Protein AF-A0A0B7ALY5-F1 (afdb_monomer_lite)

Sequence (165 aa):
MPNFADKYNIGQEAQGSDRLIQEWERCLQNCYQVISEANTIFNSISSSAICNEVLKSSQGLEYVRSVIEIYRVACRVLTSVRSTAISTTELEKTFKSIDLAWNNLTAFLVGASILPKQTSLVFTHCILKLTSEHAHDLACGVCLLNVDATSAISWPHSGDSTIAS

Organism: NCBI:txid1028688

pLDDT: mean 84.45, std 17.59, range [38.59, 98.69]

Radius of gyration: 20.14 Å; chains: 1; bounding box: 65×34×63 Å

Foldseek 3Di:
DDDPVVVVVVVVVVVVLVVLVVLLLVLLVVLLVLLLVVLVVLVPDPDLVVLLVLCPDPVNVVSVVVNVVSLLSNLLLVLLCVVVVPDDPSSVVSNVSSVVSVVSVVVSCVSNVNDDDPQLSHQNVQADDPPDPCLVVQQDPRSGGGPPPDRPDDDPPPDPPPPDD

Structure (mmCIF, N/CA/C/O backbone):
data_AF-A0A0B7ALY5-F1
#
_entry.id   AF-A0A0B7ALY5-F1
#
loop_
_atom_site.group_PDB
_atom_site.id
_atom_site.type_symbol
_atom_site.label_atom_id
_atom_site.label_alt_id
_atom_site.label_comp_id
_atom_site.label_asym_id
_atom_site.label_entity_id
_atom_site.label_seq_id
_atom_site.pdbx_PDB_ins_code
_atom_site.Cartn_x
_atom_site.Cartn_y
_atom_site.Cartn_z
_atom_site.occupancy
_atom_site.B_iso_or_equiv
_atom_site.auth_seq_id
_atom_site.auth_comp_id
_atom_site.auth_asym_id
_atom_site.auth_atom_id
_atom_site.pdbx_PDB_model_num
ATOM 1 N N . MET A 1 1 ? 30.467 -8.402 -38.771 1.00 39.22 1 MET A N 1
ATOM 2 C CA . MET A 1 1 ? 30.308 -6.944 -38.571 1.00 39.22 1 MET A CA 1
ATOM 3 C C . MET A 1 1 ? 29.472 -6.735 -37.318 1.00 39.22 1 MET A C 1
ATOM 5 O O . MET A 1 1 ? 28.510 -7.481 -37.176 1.00 39.22 1 MET A O 1
ATOM 9 N N . PRO A 1 2 ? 29.829 -5.821 -36.399 1.00 46.66 2 PRO A N 1
ATOM 10 C CA . PRO A 1 2 ? 29.019 -5.554 -35.213 1.00 46.66 2 PRO A CA 1
ATOM 11 C C . PRO A 1 2 ? 27.697 -4.906 -35.639 1.00 46.66 2 PRO A C 1
ATOM 13 O O . PRO A 1 2 ? 27.693 -4.020 -36.495 1.00 46.66 2 PRO A O 1
ATOM 16 N N . ASN A 1 3 ? 26.588 -5.384 -35.080 1.00 41.66 3 ASN A N 1
ATOM 17 C CA . ASN A 1 3 ? 25.242 -4.911 -35.376 1.00 41.66 3 ASN A CA 1
ATOM 18 C C . ASN A 1 3 ? 25.058 -3.497 -34.794 1.00 41.66 3 ASN A C 1
ATOM 20 O O . ASN A 1 3 ? 25.150 -3.299 -33.589 1.00 41.66 3 ASN A O 1
ATOM 24 N N . PHE A 1 4 ? 24.835 -2.495 -35.646 1.00 48.69 4 PHE A N 1
ATOM 25 C CA . PHE A 1 4 ? 24.655 -1.094 -35.236 1.00 48.69 4 PHE A CA 1
ATOM 26 C C . PHE A 1 4 ? 23.264 -0.804 -34.630 1.00 48.69 4 PHE A C 1
ATOM 28 O O . PHE A 1 4 ? 23.012 0.328 -34.215 1.00 48.69 4 PHE A O 1
ATOM 35 N N . ALA A 1 5 ? 22.377 -1.804 -34.555 1.00 50.53 5 ALA A N 1
ATOM 36 C CA . ALA A 1 5 ? 21.028 -1.667 -34.002 1.00 50.53 5 ALA A CA 1
ATOM 37 C C . ALA A 1 5 ? 21.003 -1.371 -32.488 1.00 50.53 5 ALA A C 1
ATOM 39 O O . ALA A 1 5 ? 20.079 -0.713 -32.015 1.00 50.53 5 ALA A O 1
ATOM 40 N N . ASP A 1 6 ? 22.045 -1.750 -31.742 1.00 51.84 6 ASP A N 1
ATOM 41 C CA . ASP A 1 6 ? 22.077 -1.585 -30.279 1.00 51.84 6 ASP A CA 1
ATOM 42 C C . ASP A 1 6 ? 22.195 -0.113 -29.838 1.00 51.84 6 ASP A C 1
ATOM 44 O O . ASP A 1 6 ? 21.806 0.251 -28.730 1.00 51.84 6 ASP A O 1
ATOM 48 N N . LYS A 1 7 ? 22.685 0.781 -30.712 1.00 44.12 7 LYS A N 1
ATOM 49 C CA . LYS A 1 7 ? 22.889 2.203 -30.372 1.00 44.12 7 LYS A CA 1
ATOM 50 C C . LYS A 1 7 ? 21.603 3.032 -30.316 1.00 44.12 7 LYS A C 1
ATOM 52 O O . LYS A 1 7 ? 21.627 4.109 -29.729 1.00 44.12 7 LYS A O 1
ATOM 57 N N . TYR A 1 8 ? 20.502 2.552 -30.894 1.00 48.97 8 TYR A N 1
ATOM 58 C CA . TYR A 1 8 ? 19.216 3.264 -30.885 1.00 48.97 8 TYR A CA 1
ATOM 59 C C . TYR A 1 8 ? 18.260 2.784 -29.783 1.00 48.97 8 TYR A C 1
ATOM 61 O O . TYR A 1 8 ? 17.262 3.451 -29.521 1.00 48.97 8 TYR A O 1
ATOM 69 N N . ASN A 1 9 ? 18.578 1.677 -29.103 1.00 54.00 9 ASN A N 1
ATOM 70 C CA . ASN A 1 9 ? 17.711 1.085 -28.083 1.00 54.00 9 ASN A CA 1
ATOM 71 C C . ASN A 1 9 ? 17.859 1.760 -26.701 1.00 54.00 9 ASN A C 1
ATOM 73 O O . ASN A 1 9 ? 16.900 1.876 -25.945 1.00 54.00 9 ASN A O 1
ATOM 77 N N . ILE A 1 10 ? 19.038 2.325 -26.416 1.00 57.72 10 ILE A N 1
ATOM 78 C CA . ILE A 1 10 ? 19.372 2.954 -25.123 1.00 57.72 10 ILE A CA 1
ATOM 79 C C . ILE A 1 10 ? 18.447 4.146 -24.807 1.00 57.72 10 ILE A C 1
ATOM 81 O O . ILE A 1 10 ? 18.086 4.372 -23.655 1.00 57.72 10 ILE A O 1
ATOM 85 N N . GLY A 1 11 ? 18.024 4.903 -25.827 1.00 54.97 11 GLY A N 1
ATOM 86 C CA . GLY A 1 11 ? 17.121 6.045 -25.650 1.00 54.97 11 GLY A CA 1
ATOM 87 C C . GLY A 1 11 ? 15.668 5.651 -25.356 1.00 54.97 11 GLY A C 1
ATOM 88 O O . GLY A 1 11 ? 14.985 6.366 -24.629 1.00 54.97 11 GLY A O 1
ATOM 89 N N . GLN A 1 12 ? 15.199 4.518 -25.890 1.00 55.12 12 GLN A N 1
ATOM 90 C CA . GLN A 1 12 ? 13.842 4.015 -25.643 1.00 55.12 12 GLN A CA 1
ATOM 91 C C . GLN A 1 12 ? 13.746 3.280 -24.303 1.00 55.12 12 GLN A C 1
ATOM 93 O O . GLN A 1 12 ? 12.764 3.456 -23.585 1.00 55.12 12 GLN A O 1
ATOM 98 N N . GLU A 1 13 ? 14.782 2.526 -23.930 1.00 60.03 13 GLU A N 1
ATOM 99 C CA . GLU A 1 13 ? 14.869 1.862 -22.625 1.00 60.03 13 GLU A CA 1
ATOM 100 C C . GLU A 1 13 ? 14.938 2.879 -21.476 1.00 60.03 13 GLU A C 1
ATOM 102 O O . GLU A 1 13 ? 14.184 2.749 -20.511 1.00 60.03 13 GLU A O 1
ATOM 107 N N . ALA A 1 14 ? 15.746 3.940 -21.613 1.00 62.78 14 ALA A N 1
ATOM 108 C CA . ALA A 1 14 ? 15.838 5.012 -20.616 1.00 62.78 14 ALA A CA 1
ATOM 109 C C . ALA A 1 14 ? 14.520 5.800 -20.459 1.00 62.78 14 ALA A C 1
ATOM 111 O O . ALA A 1 14 ? 14.072 6.061 -19.344 1.00 62.78 14 ALA A O 1
ATOM 112 N N . GLN A 1 15 ? 13.837 6.126 -21.565 1.00 63.69 15 GLN A N 1
ATOM 113 C CA . GLN A 1 15 ? 12.517 6.772 -21.504 1.00 63.69 15 GLN A CA 1
ATOM 114 C C . GLN A 1 15 ? 11.443 5.855 -20.897 1.00 63.69 15 GLN A C 1
ATOM 116 O O . GLN A 1 15 ? 10.543 6.325 -20.195 1.00 63.69 15 GLN A O 1
ATOM 121 N N . GLY A 1 16 ? 11.534 4.545 -21.149 1.00 70.00 16 GLY A N 1
ATOM 122 C CA . GLY A 1 16 ? 10.661 3.539 -20.550 1.00 70.00 16 GLY A CA 1
ATOM 123 C C . GLY A 1 16 ? 10.846 3.435 -19.035 1.00 70.00 16 GLY A C 1
ATOM 124 O O . GLY A 1 16 ? 9.853 3.397 -18.304 1.00 70.00 16 GLY A O 1
ATOM 125 N N . SER A 1 17 ? 12.095 3.456 -18.556 1.00 78.38 17 SER A N 1
ATOM 126 C CA . SER A 1 17 ? 12.393 3.440 -17.121 1.00 78.38 17 SER A CA 1
ATOM 127 C C . SER A 1 17 ? 11.950 4.717 -16.413 1.00 78.38 17 SER A C 1
ATOM 129 O O . SER A 1 17 ? 11.357 4.623 -15.343 1.00 78.38 17 SER A O 1
ATOM 131 N N . ASP A 1 18 ? 12.146 5.894 -17.013 1.00 86.50 18 ASP A N 1
ATOM 132 C CA . ASP A 1 18 ? 11.745 7.168 -16.398 1.00 86.50 18 ASP A CA 1
ATOM 133 C C . ASP A 1 18 ? 10.228 7.249 -16.204 1.00 86.50 18 ASP A C 1
ATOM 135 O O . ASP A 1 18 ? 9.736 7.636 -15.141 1.00 86.50 18 ASP A O 1
ATOM 139 N N . ARG A 1 19 ? 9.464 6.818 -17.213 1.00 89.25 19 ARG A N 1
ATOM 140 C CA . ARG A 1 19 ? 8.004 6.751 -17.113 1.00 89.25 19 ARG A CA 1
ATOM 141 C C . ARG A 1 19 ? 7.562 5.756 -16.040 1.00 89.25 19 ARG A C 1
ATOM 143 O O . ARG A 1 19 ? 6.648 6.058 -15.278 1.00 89.25 19 ARG A O 1
ATOM 150 N N . LEU A 1 20 ? 8.202 4.590 -15.963 1.00 91.06 20 LEU A N 1
ATOM 151 C CA . LEU A 1 20 ? 7.896 3.579 -14.950 1.00 91.06 20 LEU A CA 1
ATOM 152 C C . LEU A 1 20 ? 8.149 4.101 -13.528 1.00 91.06 20 LEU A C 1
ATOM 154 O O . LEU A 1 20 ? 7.293 3.935 -12.660 1.00 91.06 20 LEU A O 1
ATOM 158 N N . ILE A 1 21 ? 9.279 4.782 -13.309 1.00 94.31 21 ILE A N 1
ATOM 159 C CA . ILE A 1 21 ? 9.613 5.427 -12.032 1.00 94.31 21 ILE A CA 1
ATOM 160 C C . ILE A 1 21 ? 8.520 6.427 -11.644 1.00 94.31 21 ILE A C 1
ATOM 162 O O . ILE A 1 21 ? 8.010 6.362 -10.528 1.00 94.31 21 ILE A O 1
ATOM 166 N N . GLN A 1 22 ? 8.095 7.294 -12.569 1.00 93.88 22 GLN A N 1
ATOM 167 C CA . GLN A 1 22 ? 7.038 8.279 -12.306 1.00 93.88 22 GLN A CA 1
ATOM 168 C C . GLN A 1 22 ? 5.696 7.631 -11.935 1.00 93.88 22 GLN A C 1
ATOM 170 O O . GLN A 1 22 ? 4.983 8.132 -11.061 1.00 93.88 22 GLN A O 1
ATOM 175 N N . GLU A 1 23 ? 5.326 6.526 -12.586 1.00 95.31 23 GLU A N 1
ATOM 176 C CA . GLU A 1 23 ? 4.105 5.786 -12.246 1.00 95.31 23 GLU A CA 1
ATOM 177 C C . GLU A 1 23 ? 4.207 5.122 -10.864 1.00 95.31 23 GLU A C 1
ATOM 179 O O . GLU A 1 23 ? 3.248 5.167 -10.086 1.00 95.31 23 GLU A O 1
ATOM 184 N N . TRP A 1 24 ? 5.369 4.563 -10.508 1.00 97.38 24 TRP A N 1
ATOM 185 C CA . TRP A 1 24 ? 5.609 4.025 -9.167 1.00 97.38 24 TRP A CA 1
ATOM 186 C C . TRP A 1 24 ? 5.570 5.103 -8.092 1.00 97.38 24 TRP A C 1
ATOM 188 O O . TRP A 1 24 ? 4.879 4.921 -7.092 1.00 97.38 24 TRP A O 1
ATOM 198 N N . GLU A 1 25 ? 6.240 6.236 -8.297 1.00 96.88 25 GLU A N 1
ATOM 199 C CA . GLU A 1 25 ? 6.223 7.359 -7.357 1.00 96.88 25 GLU A CA 1
ATOM 200 C C . GLU A 1 25 ? 4.799 7.866 -7.126 1.00 96.88 25 GLU A C 1
ATOM 202 O O . GLU A 1 25 ? 4.371 7.999 -5.980 1.00 96.88 25 GLU A O 1
ATOM 207 N N . ARG A 1 26 ? 4.023 8.064 -8.198 1.00 97.50 26 ARG A N 1
ATOM 208 C CA . ARG A 1 26 ? 2.620 8.491 -8.102 1.00 97.50 26 ARG A CA 1
ATOM 209 C C . ARG A 1 26 ? 1.769 7.477 -7.341 1.00 97.50 26 ARG A C 1
ATOM 211 O O . ARG A 1 26 ? 0.999 7.853 -6.459 1.00 97.50 26 ARG A O 1
ATOM 218 N N . CYS A 1 27 ? 1.910 6.192 -7.666 1.00 98.31 27 CYS A N 1
ATOM 219 C CA . CYS A 1 27 ? 1.181 5.120 -6.994 1.00 98.31 27 CYS A CA 1
ATOM 220 C C . CYS A 1 27 ? 1.503 5.079 -5.494 1.00 98.31 27 CYS A C 1
ATOM 222 O O . CYS A 1 27 ? 0.595 5.037 -4.662 1.00 98.31 27 CYS A O 1
ATOM 224 N N . LEU A 1 28 ? 2.786 5.144 -5.142 1.00 98.44 28 LEU A N 1
ATOM 225 C CA . LEU A 1 28 ? 3.247 5.091 -3.759 1.00 98.44 28 LEU A CA 1
ATOM 226 C C . LEU A 1 28 ? 2.856 6.337 -2.973 1.00 98.44 28 LEU A C 1
ATOM 228 O O . LEU A 1 28 ? 2.428 6.208 -1.830 1.00 98.44 28 LEU A O 1
ATOM 232 N N . GLN A 1 29 ? 2.921 7.522 -3.577 1.00 98.44 29 GLN A N 1
ATOM 233 C CA . GLN A 1 29 ? 2.481 8.754 -2.930 1.00 98.44 29 GLN A CA 1
ATOM 234 C C . GLN A 1 29 ? 0.986 8.701 -2.586 1.00 98.44 29 GLN A C 1
ATOM 236 O O . GLN A 1 29 ? 0.597 9.070 -1.477 1.00 98.44 29 GLN A O 1
ATOM 241 N N . ASN A 1 30 ? 0.157 8.169 -3.489 1.00 98.50 30 ASN A N 1
ATOM 242 C CA . ASN A 1 30 ? -1.268 7.967 -3.226 1.00 98.50 30 ASN A CA 1
ATOM 243 C C . ASN A 1 30 ? -1.500 6.923 -2.122 1.00 98.50 30 ASN A C 1
ATOM 245 O O . ASN A 1 30 ? -2.329 7.135 -1.238 1.00 98.50 30 ASN A O 1
ATOM 249 N N . CYS A 1 31 ? -0.742 5.819 -2.126 1.00 98.69 31 CYS A N 1
ATOM 250 C CA . CYS A 1 31 ? -0.805 4.828 -1.047 1.00 98.69 31 CYS A CA 1
ATOM 251 C C . CYS A 1 31 ? -0.432 5.453 0.304 1.00 98.69 31 CYS A C 1
ATOM 253 O O . CYS A 1 31 ? -1.136 5.262 1.293 1.00 98.69 31 CYS A O 1
ATOM 255 N N . TYR A 1 32 ? 0.654 6.230 0.340 1.00 98.69 32 TYR A N 1
ATOM 256 C CA . TYR A 1 32 ? 1.104 6.935 1.533 1.00 98.69 32 TYR A CA 1
ATOM 257 C C . TYR A 1 32 ? 0.030 7.878 2.073 1.00 98.69 32 TYR A C 1
ATOM 259 O O . TYR A 1 32 ? -0.230 7.862 3.273 1.00 98.69 32 TYR A O 1
ATOM 267 N N . GLN A 1 33 ? -0.620 8.658 1.204 1.00 98.56 33 GLN A N 1
ATOM 268 C CA . GLN A 1 33 ? -1.678 9.579 1.610 1.00 98.56 33 GLN A CA 1
ATOM 269 C C . GLN A 1 33 ? -2.810 8.849 2.342 1.00 98.56 33 GLN A C 1
ATOM 271 O O . GLN A 1 33 ? -3.148 9.240 3.455 1.00 98.56 33 GLN A O 1
ATOM 276 N N . VAL A 1 34 ? -3.331 7.758 1.772 1.00 98.56 34 VAL A N 1
ATOM 277 C CA . VAL A 1 34 ? -4.427 6.980 2.377 1.00 98.56 34 VAL A CA 1
ATOM 278 C C . VAL A 1 34 ? -4.013 6.354 3.714 1.00 98.56 34 VAL A C 1
ATOM 280 O O . VAL A 1 34 ? -4.751 6.412 4.695 1.00 98.56 34 VAL A O 1
ATOM 283 N N . ILE A 1 35 ? -2.816 5.767 3.783 1.00 98.50 35 ILE A N 1
ATOM 284 C CA . ILE A 1 35 ? -2.310 5.121 5.007 1.00 98.50 35 ILE A CA 1
ATOM 285 C C . ILE A 1 35 ? -2.050 6.168 6.104 1.00 98.50 35 ILE A C 1
ATOM 287 O O . ILE A 1 35 ? -2.335 5.937 7.281 1.00 98.50 35 ILE A O 1
ATOM 291 N N . SER A 1 36 ? -1.526 7.336 5.733 1.00 98.25 36 SER A N 1
ATOM 292 C CA . SER A 1 36 ? -1.303 8.455 6.651 1.00 98.25 36 SER A CA 1
ATOM 293 C C . SER A 1 36 ? -2.623 9.042 7.159 1.00 98.25 36 SER A C 1
ATOM 295 O O . SER A 1 36 ? -2.774 9.270 8.356 1.00 98.25 36 SER A O 1
ATOM 297 N N . GLU A 1 37 ? -3.617 9.197 6.287 1.00 98.38 37 GLU A N 1
ATOM 298 C CA . GLU A 1 37 ? -4.956 9.649 6.668 1.00 98.38 37 GLU A CA 1
ATOM 299 C C . GLU A 1 37 ? -5.623 8.675 7.647 1.00 98.38 37 GLU A C 1
ATOM 301 O O . GLU A 1 37 ? -6.162 9.098 8.670 1.00 98.38 37 GLU A O 1
ATOM 306 N N . ALA A 1 38 ? -5.497 7.363 7.417 1.00 97.75 38 ALA A N 1
ATOM 307 C CA . ALA A 1 38 ? -5.951 6.359 8.374 1.00 97.75 38 ALA A CA 1
ATOM 308 C C . ALA A 1 38 ? -5.270 6.512 9.748 1.00 97.75 38 ALA A C 1
ATOM 310 O O . ALA A 1 38 ? -5.945 6.419 10.774 1.00 97.75 38 ALA A O 1
ATOM 311 N N . ASN A 1 39 ? -3.965 6.811 9.794 1.00 96.25 39 ASN A N 1
ATOM 312 C CA . ASN A 1 39 ? -3.290 7.125 11.057 1.00 96.25 39 ASN A CA 1
ATOM 313 C C . ASN A 1 39 ? -3.886 8.364 11.720 1.00 96.25 39 ASN A C 1
ATOM 315 O O . ASN A 1 39 ? -4.125 8.341 12.924 1.00 96.25 39 ASN A O 1
ATOM 319 N N . THR A 1 40 ? -4.110 9.444 10.971 1.00 96.94 40 THR A N 1
ATOM 320 C CA . THR A 1 40 ? -4.702 10.671 11.516 1.00 96.94 40 THR A CA 1
ATOM 321 C C . THR A 1 40 ? -6.078 10.394 12.118 1.00 96.94 40 THR A C 1
ATOM 323 O O . THR A 1 40 ? -6.343 10.827 13.239 1.00 96.94 40 THR A O 1
ATOM 326 N N . ILE A 1 41 ? -6.913 9.611 11.431 1.00 95.81 41 ILE A N 1
ATOM 327 C CA . ILE A 1 41 ? -8.235 9.209 11.921 1.00 95.81 41 ILE A CA 1
ATOM 328 C C . ILE A 1 41 ? -8.106 8.445 13.241 1.00 95.81 41 ILE A C 1
ATOM 330 O O . ILE A 1 41 ? -8.684 8.872 14.238 1.00 95.81 41 ILE A O 1
ATOM 334 N N . PHE A 1 42 ? -7.316 7.369 13.299 1.00 94.25 42 PHE A N 1
ATOM 335 C CA . PHE A 1 42 ? -7.230 6.553 14.517 1.00 94.25 42 PHE A CA 1
ATOM 336 C C . PHE A 1 42 ? -6.545 7.267 15.686 1.00 94.25 42 PHE A C 1
ATOM 338 O O . PHE A 1 42 ? -6.972 7.098 16.826 1.00 94.25 42 PHE A O 1
ATOM 345 N N . ASN A 1 43 ? -5.548 8.117 15.422 1.00 93.56 43 ASN A N 1
ATOM 346 C CA . ASN A 1 43 ? -4.914 8.937 16.459 1.00 93.56 43 ASN A CA 1
ATOM 347 C C . ASN A 1 43 ? -5.832 10.051 16.988 1.00 93.56 43 ASN A C 1
ATOM 349 O O . ASN A 1 43 ? -5.624 10.525 18.101 1.00 93.56 43 ASN A O 1
ATOM 353 N N . SER A 1 44 ? -6.843 10.476 16.221 1.00 95.69 44 SER A N 1
ATOM 354 C CA . SER A 1 44 ? -7.822 11.471 16.682 1.00 95.69 44 SER A CA 1
ATOM 355 C C . SER A 1 44 ? -8.859 10.903 17.659 1.00 95.69 44 SER A C 1
ATOM 357 O O . SER A 1 44 ? -9.581 11.662 18.308 1.00 95.69 44 SER A O 1
ATOM 359 N N . ILE A 1 45 ? -8.934 9.573 17.797 1.00 93.88 45 ILE A N 1
ATOM 360 C CA . ILE A 1 45 ? -9.867 8.920 18.713 1.00 93.88 45 ILE A CA 1
ATOM 361 C C . ILE A 1 45 ? -9.336 9.045 20.143 1.00 93.88 45 ILE A C 1
ATOM 363 O O . ILE A 1 45 ? -8.287 8.514 20.496 1.00 93.88 45 ILE A O 1
ATOM 367 N N . SER A 1 46 ? -10.107 9.723 20.992 1.00 89.06 46 SER A N 1
ATOM 368 C CA . SER A 1 46 ? -9.716 10.124 22.350 1.00 89.06 46 SER A CA 1
ATOM 369 C C . SER A 1 46 ? -9.535 8.975 23.350 1.00 89.06 46 SER A C 1
ATOM 371 O O . SER A 1 46 ? -8.971 9.183 24.423 1.00 89.06 46 SER A O 1
ATOM 373 N N . SER A 1 47 ? -10.019 7.771 23.032 1.00 92.06 47 SER A N 1
ATOM 374 C CA . SER A 1 47 ? -9.943 6.597 23.903 1.00 92.06 47 SER A CA 1
ATOM 375 C C . SER A 1 47 ? -9.719 5.315 23.108 1.00 92.06 47 SER A C 1
ATOM 377 O O . SER A 1 47 ? -10.386 5.055 22.104 1.00 92.06 47 SER A O 1
ATOM 379 N N . SER A 1 48 ? -8.831 4.457 23.612 1.00 88.88 48 SER A N 1
ATOM 380 C CA . SER A 1 48 ? -8.560 3.137 23.035 1.00 88.88 48 SER A CA 1
ATOM 381 C C . SER A 1 48 ? -9.776 2.205 23.072 1.00 88.88 48 SER A C 1
ATOM 383 O O . SER A 1 48 ? -9.901 1.338 22.207 1.00 88.88 48 SER A O 1
ATOM 385 N N . ALA A 1 49 ? -10.695 2.384 24.027 1.00 90.94 49 ALA A N 1
ATOM 386 C CA . ALA A 1 49 ? -11.945 1.626 24.079 1.00 90.94 49 ALA A CA 1
ATOM 387 C C . ALA A 1 49 ? -12.847 1.969 22.883 1.00 90.94 49 ALA A C 1
ATOM 389 O O . ALA A 1 49 ? -13.266 1.072 22.156 1.00 90.94 49 ALA A O 1
ATOM 390 N N . ILE A 1 50 ? -13.034 3.267 22.619 1.00 92.94 50 ILE A N 1
ATOM 391 C CA . ILE A 1 50 ? -13.817 3.764 21.478 1.00 92.94 50 ILE A CA 1
ATOM 392 C C . ILE A 1 50 ? -13.167 3.322 20.163 1.00 92.94 50 ILE A C 1
ATOM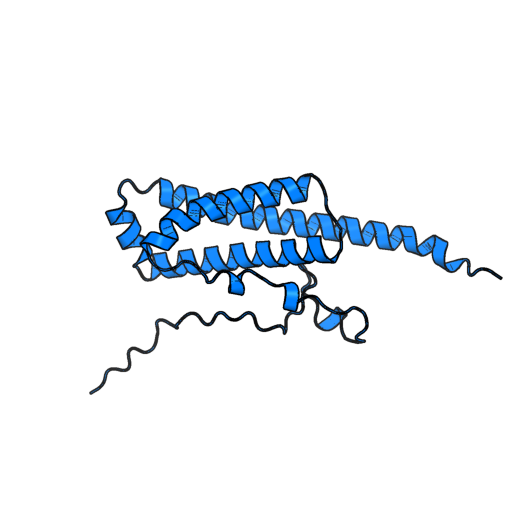 394 O O . ILE A 1 50 ? -13.849 2.846 19.262 1.00 92.94 50 ILE A O 1
ATOM 398 N N . CYS A 1 51 ? -11.838 3.414 20.060 1.00 93.62 51 CYS A N 1
ATOM 399 C CA . CYS A 1 51 ? -11.112 2.958 18.875 1.00 93.62 51 CYS A CA 1
ATOM 400 C C . CYS A 1 51 ? -11.355 1.462 18.609 1.00 93.62 51 CYS A C 1
ATOM 402 O O . CYS A 1 51 ? -11.690 1.077 17.492 1.00 93.62 51 CYS A O 1
ATOM 404 N N . ASN A 1 52 ? -11.285 0.620 19.643 1.00 91.94 52 ASN A N 1
ATOM 405 C CA . ASN A 1 52 ? -11.579 -0.807 19.510 1.00 91.94 52 ASN A CA 1
ATOM 406 C C . ASN A 1 52 ? -13.036 -1.093 19.116 1.00 91.94 52 ASN A C 1
ATOM 408 O O . ASN A 1 52 ? -13.277 -2.033 18.363 1.00 91.94 52 ASN A O 1
ATOM 412 N N . GLU A 1 53 ? -14.005 -0.317 19.603 1.00 93.19 53 GLU A N 1
ATOM 413 C CA . GLU A 1 53 ? -15.406 -0.438 19.179 1.00 93.19 53 GLU A CA 1
ATOM 414 C C . GLU A 1 53 ? -15.574 -0.086 17.698 1.00 93.19 53 GLU A C 1
ATOM 416 O O . GLU A 1 53 ? -16.184 -0.850 16.948 1.00 93.19 53 GLU A O 1
ATOM 421 N N . VAL A 1 54 ? -14.955 1.011 17.249 1.00 94.19 54 VAL A N 1
ATOM 422 C CA . VAL A 1 54 ? -14.945 1.414 15.836 1.00 94.19 54 VAL A CA 1
ATOM 423 C C . VAL A 1 54 ? -14.340 0.312 14.969 1.00 94.19 54 VAL A C 1
ATOM 425 O O . VAL A 1 54 ? -14.962 -0.101 13.993 1.00 94.19 54 VAL A O 1
ATOM 428 N N . LEU A 1 55 ? -13.177 -0.226 15.342 1.00 92.38 55 LEU A N 1
ATOM 429 C CA . LEU A 1 55 ? -12.487 -1.280 14.587 1.00 92.38 55 LEU A CA 1
ATOM 430 C C . LEU A 1 55 ? -13.265 -2.607 14.526 1.00 92.38 55 LEU A C 1
ATOM 432 O O . LEU A 1 55 ? -13.053 -3.396 13.607 1.00 92.38 55 LEU A O 1
ATOM 436 N N . LYS A 1 56 ? -14.164 -2.857 15.486 1.00 89.88 56 LYS A N 1
ATOM 437 C CA . LYS A 1 56 ? -15.044 -4.038 15.517 1.00 89.88 56 LYS A CA 1
ATOM 438 C C . LYS A 1 56 ? -16.377 -3.825 14.800 1.00 89.88 56 LYS A C 1
ATOM 440 O O . LYS A 1 56 ? -17.087 -4.798 14.552 1.00 89.88 56 LYS A O 1
ATOM 445 N N . SER A 1 57 ? -16.729 -2.583 14.474 1.00 94.38 57 SER A N 1
ATOM 446 C CA . SER A 1 57 ? -17.902 -2.290 13.650 1.00 94.38 57 SER A CA 1
ATOM 447 C C . SER A 1 57 ? -17.703 -2.797 12.218 1.00 94.38 57 SER A C 1
ATOM 449 O O . SER A 1 57 ? -16.575 -2.884 11.730 1.00 94.38 57 SER A O 1
ATOM 451 N N . SER A 1 58 ? -18.798 -3.101 11.516 1.00 94.19 58 SER A N 1
ATOM 452 C CA . SER A 1 58 ? -18.749 -3.514 10.106 1.00 94.19 58 SER A CA 1
ATOM 453 C C . SER A 1 58 ? -18.052 -2.469 9.230 1.00 94.19 58 SER A C 1
ATOM 455 O O . SER A 1 58 ? -17.149 -2.811 8.469 1.00 94.19 58 SER A O 1
ATOM 457 N N . GLN A 1 59 ? -18.416 -1.195 9.398 1.00 94.75 59 GLN A N 1
ATOM 458 C CA . GLN A 1 59 ? -17.860 -0.084 8.627 1.00 94.75 59 GLN A CA 1
ATOM 459 C C . GLN A 1 59 ? -16.374 0.151 8.933 1.00 94.75 59 GLN A C 1
ATOM 461 O O . GLN A 1 59 ? -15.578 0.328 8.014 1.00 94.75 59 GLN A O 1
ATOM 466 N N . GLY A 1 60 ? -15.978 0.130 10.209 1.00 95.06 60 GLY A N 1
ATOM 467 C CA . GLY A 1 60 ? -14.574 0.297 10.592 1.00 95.06 60 GLY A CA 1
ATOM 468 C C . GLY A 1 60 ? -13.701 -0.860 10.110 1.00 95.06 60 GLY A C 1
ATOM 469 O O . GLY A 1 60 ? -12.597 -0.637 9.613 1.00 95.06 60 GLY A O 1
ATOM 470 N N . LEU A 1 61 ? -14.215 -2.090 10.172 1.00 92.94 61 LEU A N 1
ATOM 471 C CA . LEU A 1 61 ? -13.525 -3.270 9.661 1.00 92.94 61 LEU A CA 1
ATOM 472 C C . LEU A 1 61 ? -13.343 -3.217 8.138 1.00 92.94 61 LEU A C 1
ATOM 474 O O . LEU A 1 61 ? -12.262 -3.525 7.638 1.00 92.94 61 LEU A O 1
ATOM 478 N N . GLU A 1 62 ? -14.377 -2.828 7.392 1.00 95.06 62 GLU A N 1
ATOM 479 C CA . GLU A 1 62 ? -14.309 -2.664 5.935 1.00 95.06 62 GLU A CA 1
ATOM 480 C C . GLU A 1 62 ? -13.340 -1.547 5.526 1.00 95.06 62 GLU A C 1
ATOM 482 O O . GLU A 1 62 ? -12.520 -1.733 4.619 1.00 95.06 62 GLU A O 1
ATOM 487 N N . TYR A 1 63 ? -13.366 -0.423 6.246 1.00 96.38 63 TYR A N 1
ATOM 488 C CA . TYR A 1 63 ? -12.411 0.663 6.057 1.00 96.38 63 TYR A CA 1
ATOM 489 C C . TYR A 1 63 ? -10.972 0.173 6.249 1.00 96.38 63 TYR A C 1
ATOM 491 O O . TYR A 1 63 ? -10.130 0.342 5.367 1.00 96.38 63 TYR A O 1
ATOM 499 N N . VAL A 1 64 ? -10.688 -0.512 7.361 1.00 95.50 64 VAL A N 1
ATOM 500 C CA . VAL A 1 64 ? -9.347 -1.048 7.624 1.00 95.50 64 VAL A CA 1
ATOM 501 C C . VAL A 1 64 ? -8.932 -2.071 6.577 1.00 95.50 64 VAL A C 1
ATOM 503 O O . VAL A 1 64 ? -7.800 -2.013 6.104 1.00 95.50 64 VAL A O 1
ATOM 506 N N . ARG A 1 65 ? -9.817 -2.989 6.174 1.00 94.69 65 ARG A N 1
ATOM 507 C CA . ARG A 1 65 ? -9.520 -3.950 5.100 1.00 94.69 65 ARG A CA 1
ATOM 508 C C . ARG A 1 65 ? -9.127 -3.234 3.813 1.00 94.69 65 ARG A C 1
ATOM 510 O O . ARG A 1 65 ? -8.140 -3.616 3.194 1.00 94.69 65 ARG A O 1
ATOM 517 N N . SER A 1 66 ? -9.827 -2.160 3.464 1.00 96.75 66 SER A N 1
ATOM 518 C CA . SER A 1 66 ? -9.483 -1.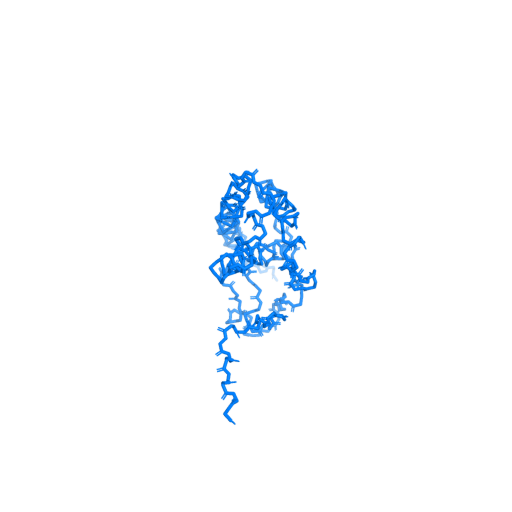332 2.305 1.00 96.75 66 SER A CA 1
ATOM 519 C C . SER A 1 66 ? -8.092 -0.704 2.452 1.00 96.75 66 SER A C 1
ATOM 521 O O . SER A 1 66 ? -7.281 -0.796 1.534 1.00 96.75 66 SER A O 1
ATOM 523 N N . VAL A 1 67 ? -7.757 -0.156 3.625 1.00 98.00 67 VAL A N 1
ATOM 524 C CA . VAL A 1 67 ? -6.410 0.380 3.911 1.00 98.00 67 VAL A CA 1
ATOM 525 C C . VAL A 1 67 ? -5.330 -0.710 3.825 1.00 98.00 67 VAL A C 1
ATOM 527 O O . VAL A 1 67 ? -4.256 -0.467 3.274 1.00 98.00 67 VAL A O 1
ATOM 530 N N . ILE A 1 68 ? -5.609 -1.928 4.305 1.00 96.69 68 ILE A N 1
ATOM 531 C CA . ILE A 1 68 ? -4.707 -3.085 4.174 1.00 96.69 68 ILE A CA 1
ATOM 532 C C . ILE A 1 68 ? -4.465 -3.407 2.695 1.00 96.69 68 ILE A C 1
ATOM 534 O O . ILE A 1 68 ? -3.319 -3.607 2.296 1.00 96.69 68 ILE A O 1
ATOM 538 N N . GLU A 1 69 ? -5.508 -3.424 1.862 1.00 96.44 69 GLU A N 1
ATOM 539 C CA . GLU A 1 69 ? -5.364 -3.649 0.420 1.00 96.44 69 GLU A CA 1
ATOM 540 C C . GLU A 1 69 ? -4.525 -2.557 -0.262 1.00 96.44 69 GLU A C 1
ATOM 542 O O . GLU A 1 69 ? -3.706 -2.866 -1.132 1.00 96.44 69 GLU A O 1
ATOM 547 N N . ILE A 1 70 ? -4.636 -1.299 0.177 1.00 98.25 70 ILE A N 1
ATOM 548 C CA . ILE A 1 70 ? -3.769 -0.209 -0.294 1.00 98.25 70 ILE A CA 1
ATOM 549 C C . ILE A 1 70 ? -2.311 -0.424 0.131 1.00 98.25 70 ILE A C 1
ATOM 551 O O . ILE A 1 70 ? -1.406 -0.293 -0.693 1.00 98.25 70 ILE A O 1
ATOM 555 N N . TYR A 1 71 ? -2.048 -0.842 1.371 1.00 98.19 71 TYR A N 1
ATOM 556 C CA . TYR A 1 71 ? -0.685 -1.197 1.775 1.00 98.19 71 TYR A CA 1
ATOM 557 C C . TYR A 1 71 ? -0.129 -2.371 0.949 1.00 98.19 71 TYR A C 1
ATOM 559 O O . TYR A 1 71 ? 1.025 -2.342 0.520 1.00 98.19 71 TYR A O 1
ATOM 567 N N . ARG A 1 72 ? -0.964 -3.358 0.601 1.00 96.81 72 ARG A N 1
ATOM 568 C CA . ARG A 1 72 ? -0.582 -4.450 -0.313 1.00 96.81 72 ARG A CA 1
ATOM 569 C C . ARG A 1 72 ? -0.227 -3.948 -1.715 1.00 96.81 72 ARG A C 1
ATOM 571 O O . ARG A 1 72 ? 0.687 -4.500 -2.327 1.00 96.81 72 ARG A O 1
ATOM 578 N N . VAL A 1 73 ? -0.889 -2.903 -2.230 1.00 97.38 73 VAL A N 1
ATOM 579 C CA . VAL A 1 73 ? -0.464 -2.223 -3.473 1.00 97.38 73 VAL A CA 1
ATOM 580 C C . VAL A 1 73 ? 0.965 -1.697 -3.325 1.00 97.38 73 VAL A C 1
ATOM 582 O O . VAL A 1 73 ? 1.802 -2.002 -4.177 1.00 97.38 73 VAL A O 1
ATOM 585 N N . ALA A 1 74 ? 1.274 -0.998 -2.230 1.00 98.25 74 ALA A N 1
ATOM 586 C CA . ALA A 1 74 ? 2.623 -0.496 -1.976 1.00 98.25 74 ALA A CA 1
ATOM 587 C C . ALA A 1 74 ? 3.664 -1.632 -1.887 1.00 98.25 74 ALA A C 1
ATOM 589 O O . ALA A 1 74 ? 4.729 -1.539 -2.498 1.00 98.25 74 ALA A O 1
ATOM 590 N N . CYS A 1 75 ? 3.345 -2.745 -1.215 1.00 97.69 75 CYS A N 1
ATOM 591 C CA . CYS A 1 75 ? 4.217 -3.926 -1.147 1.00 97.69 75 CYS A CA 1
ATOM 592 C C . CYS A 1 75 ? 4.485 -4.556 -2.524 1.00 97.69 75 CYS A C 1
ATOM 594 O O . CYS A 1 75 ? 5.603 -5.013 -2.789 1.00 97.69 75 CYS A O 1
ATOM 596 N N . ARG A 1 76 ? 3.481 -4.585 -3.412 1.00 97.12 76 ARG A N 1
ATOM 597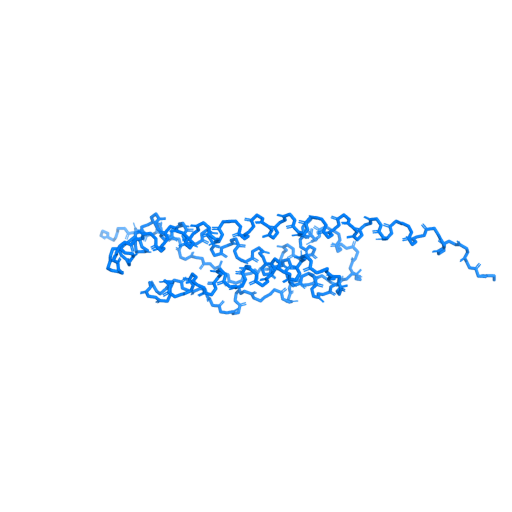 C CA . ARG A 1 76 ? 3.653 -5.058 -4.793 1.00 97.12 76 ARG A CA 1
ATOM 598 C C . ARG A 1 76 ? 4.622 -4.165 -5.556 1.00 97.12 76 ARG A C 1
ATOM 600 O O . ARG A 1 76 ? 5.595 -4.682 -6.086 1.00 97.12 76 ARG A O 1
ATOM 607 N N . VAL A 1 77 ? 4.420 -2.847 -5.541 1.00 97.25 77 VAL A N 1
ATOM 608 C CA . VAL A 1 77 ? 5.328 -1.893 -6.209 1.00 97.25 77 VAL A CA 1
ATOM 609 C C . VAL A 1 77 ? 6.752 -1.980 -5.644 1.00 97.25 77 VAL A C 1
ATOM 611 O O . VAL A 1 77 ? 7.717 -2.011 -6.403 1.00 97.25 77 VAL A O 1
ATOM 614 N N . LEU A 1 78 ? 6.903 -2.114 -4.323 1.00 96.12 78 LEU A N 1
ATOM 615 C CA . LEU A 1 78 ? 8.208 -2.317 -3.684 1.00 96.12 78 LEU A CA 1
ATOM 616 C C . LEU A 1 78 ? 8.897 -3.608 -4.149 1.00 96.12 78 LEU A C 1
ATOM 618 O O . LEU A 1 78 ? 10.115 -3.644 -4.321 1.00 96.12 78 LEU A O 1
ATOM 622 N N . THR A 1 79 ? 8.128 -4.679 -4.355 1.00 96.31 79 THR A N 1
ATOM 623 C CA . THR A 1 79 ? 8.651 -5.935 -4.909 1.00 96.31 79 THR A CA 1
ATOM 624 C C . THR A 1 79 ? 9.194 -5.713 -6.321 1.00 96.31 79 THR A C 1
ATOM 626 O O . THR A 1 79 ? 10.285 -6.185 -6.634 1.00 96.31 79 THR A O 1
ATOM 629 N N . SER A 1 80 ? 8.489 -4.937 -7.141 1.00 94.56 80 SER A N 1
ATOM 630 C CA . SER A 1 80 ? 8.872 -4.595 -8.514 1.00 94.56 80 SER A CA 1
ATOM 631 C C . SER A 1 80 ? 10.153 -3.777 -8.575 1.00 94.56 80 SER A C 1
ATOM 633 O O . SER A 1 80 ? 11.090 -4.166 -9.274 1.00 94.56 80 SER A O 1
ATOM 635 N N . VAL A 1 81 ? 10.232 -2.709 -7.777 1.00 94.00 81 VAL A N 1
ATOM 636 C CA . VAL A 1 81 ? 11.435 -1.878 -7.610 1.00 94.00 81 VAL A CA 1
ATOM 637 C C . VAL A 1 81 ? 12.647 -2.748 -7.279 1.00 94.00 81 VAL A C 1
ATOM 639 O O . VAL A 1 81 ? 13.674 -2.689 -7.950 1.00 94.00 81 VAL A O 1
ATOM 642 N N . ARG A 1 82 ? 12.506 -3.648 -6.299 1.00 93.81 82 ARG A N 1
ATOM 643 C CA . ARG A 1 82 ? 13.585 -4.567 -5.907 1.00 93.81 82 ARG A CA 1
ATOM 644 C C . ARG A 1 82 ? 13.952 -5.559 -7.009 1.00 93.81 82 ARG A C 1
ATOM 646 O O . ARG A 1 82 ? 15.130 -5.830 -7.199 1.00 93.81 82 ARG A O 1
ATOM 653 N N . SER A 1 83 ? 12.965 -6.101 -7.722 1.00 92.69 83 SER A N 1
ATOM 654 C CA . SER A 1 83 ? 13.193 -7.101 -8.777 1.00 92.69 83 SER A CA 1
ATOM 655 C C . SER A 1 83 ? 13.848 -6.527 -10.035 1.00 92.69 83 SER A C 1
ATOM 657 O O . SER A 1 83 ? 14.571 -7.238 -10.724 1.00 92.69 83 SER A O 1
ATOM 659 N N . THR A 1 84 ? 13.610 -5.246 -10.316 1.00 90.31 84 THR A N 1
ATOM 660 C CA . THR A 1 84 ? 14.156 -4.533 -11.480 1.00 90.31 84 THR A CA 1
ATOM 661 C C . THR A 1 84 ? 15.475 -3.826 -11.174 1.00 90.31 84 THR A C 1
ATOM 663 O O . THR A 1 84 ? 16.145 -3.378 -12.098 1.00 90.31 84 THR A O 1
ATOM 666 N N . ALA A 1 85 ? 15.847 -3.720 -9.892 1.00 88.38 85 ALA A N 1
ATOM 667 C CA . ALA A 1 85 ? 16.972 -2.922 -9.406 1.00 88.38 85 ALA A CA 1
ATOM 668 C C . ALA A 1 85 ? 16.898 -1.426 -9.790 1.00 88.38 85 ALA A C 1
ATOM 670 O O . ALA A 1 85 ? 17.910 -0.727 -9.760 1.00 88.38 85 ALA A O 1
ATOM 671 N N . ILE A 1 86 ? 15.702 -0.921 -10.112 1.00 88.38 86 ILE A N 1
ATOM 672 C CA . ILE A 1 86 ? 15.446 0.495 -10.395 1.00 88.38 86 ILE A CA 1
ATOM 673 C C . ILE A 1 86 ? 15.050 1.175 -9.083 1.00 88.38 86 ILE A C 1
ATOM 675 O O . ILE A 1 86 ? 13.961 0.931 -8.569 1.00 88.38 86 ILE A O 1
ATOM 679 N N . SER A 1 87 ? 15.918 2.030 -8.539 1.00 88.94 87 SER A N 1
ATOM 680 C CA . SER A 1 87 ? 15.668 2.772 -7.295 1.00 88.94 87 SER A CA 1
ATOM 681 C C . SER A 1 87 ? 16.065 4.238 -7.449 1.00 88.94 87 SER A C 1
ATOM 683 O O . SER A 1 87 ? 17.098 4.543 -8.046 1.00 88.94 87 SER A O 1
ATOM 685 N N . THR A 1 88 ? 15.261 5.136 -6.879 1.00 93.81 88 THR A N 1
ATOM 686 C CA . THR A 1 88 ? 15.553 6.571 -6.754 1.00 93.81 88 THR A CA 1
ATOM 687 C C . THR A 1 88 ? 15.498 6.983 -5.287 1.00 93.81 88 THR A C 1
ATOM 689 O O . THR A 1 88 ? 14.868 6.322 -4.456 1.00 93.81 88 THR A O 1
ATOM 692 N N . THR A 1 89 ? 16.138 8.103 -4.954 1.00 95.00 89 THR A N 1
ATOM 693 C CA . THR A 1 89 ? 16.086 8.685 -3.606 1.00 95.00 89 THR A CA 1
ATOM 694 C C . THR A 1 89 ? 14.657 8.991 -3.157 1.00 95.00 89 THR A C 1
ATOM 696 O O . THR A 1 89 ? 14.307 8.800 -1.991 1.00 95.00 89 THR A O 1
ATOM 699 N N . GLU A 1 90 ? 13.819 9.428 -4.087 1.00 94.62 90 GLU A N 1
ATOM 700 C CA . GLU A 1 90 ? 12.414 9.760 -3.908 1.00 94.62 90 GLU A CA 1
ATOM 701 C C . GLU A 1 90 ? 11.589 8.504 -3.620 1.00 94.62 90 GLU A C 1
ATOM 703 O O . GLU A 1 90 ? 10.854 8.478 -2.629 1.00 94.62 90 GLU A O 1
ATOM 708 N N . LEU A 1 91 ? 11.768 7.434 -4.404 1.00 95.19 91 LEU A N 1
ATOM 709 C CA . LEU A 1 91 ? 11.136 6.138 -4.149 1.00 95.19 91 LEU A CA 1
ATOM 710 C C . LEU A 1 91 ? 11.510 5.605 -2.762 1.00 95.19 91 LEU A C 1
ATOM 712 O O . LEU A 1 91 ? 10.631 5.247 -1.977 1.00 95.19 91 LEU A O 1
ATOM 716 N N . GLU A 1 92 ? 12.800 5.603 -2.417 1.00 95.38 92 GLU A N 1
ATOM 717 C CA . GLU A 1 92 ? 13.276 5.131 -1.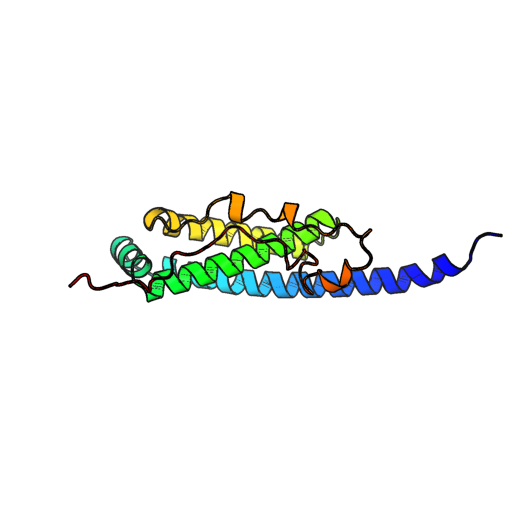112 1.00 95.38 92 GLU A CA 1
ATOM 718 C C . GLU A 1 92 ? 12.710 5.939 0.054 1.00 95.38 92 GLU A C 1
ATOM 720 O O . GLU A 1 92 ? 12.332 5.374 1.087 1.00 95.38 92 GLU A O 1
ATOM 725 N N . LYS A 1 93 ? 12.635 7.264 -0.098 1.00 97.38 93 LYS A N 1
ATOM 726 C CA . LYS A 1 93 ? 12.034 8.149 0.900 1.00 97.38 93 LYS A CA 1
ATOM 727 C C . LYS A 1 93 ? 10.552 7.829 1.082 1.00 97.38 93 LYS A C 1
ATOM 729 O O . LYS A 1 93 ? 10.117 7.645 2.218 1.00 97.38 93 LYS A O 1
ATOM 734 N N . THR A 1 94 ? 9.801 7.705 -0.010 1.00 97.62 94 THR A N 1
ATOM 735 C CA . THR A 1 94 ? 8.370 7.385 0.034 1.00 97.62 94 THR A CA 1
ATOM 736 C C . THR A 1 94 ? 8.129 6.010 0.655 1.00 97.62 94 THR A C 1
ATOM 738 O O . THR A 1 94 ? 7.253 5.876 1.506 1.00 97.62 94 THR A O 1
ATOM 741 N N . PHE A 1 95 ? 8.951 5.001 0.345 1.00 96.25 95 PHE A N 1
ATOM 742 C CA . PHE A 1 95 ? 8.856 3.687 0.989 1.00 96.25 95 PHE A CA 1
ATOM 743 C C . PHE A 1 95 ? 9.063 3.748 2.499 1.00 96.25 95 PHE A C 1
ATOM 745 O O . PHE A 1 95 ? 8.287 3.146 3.237 1.00 96.25 95 PHE A O 1
ATOM 752 N N . LYS A 1 96 ? 10.069 4.492 2.973 1.00 97.75 96 LYS A N 1
ATOM 753 C CA . LYS A 1 96 ? 10.295 4.683 4.414 1.00 97.75 96 LYS A CA 1
ATOM 754 C C . LYS A 1 96 ? 9.103 5.368 5.082 1.00 97.75 96 LYS A C 1
ATOM 756 O O . LYS A 1 96 ? 8.711 4.973 6.177 1.00 97.75 96 LYS A O 1
ATOM 761 N N . SER A 1 97 ? 8.506 6.363 4.424 1.00 98.38 97 SER A N 1
ATOM 762 C CA . SER A 1 97 ? 7.304 7.041 4.920 1.00 98.38 97 SER A CA 1
ATOM 763 C C . SER A 1 97 ? 6.090 6.109 4.985 1.00 98.38 97 SER A C 1
ATOM 765 O O . SER A 1 97 ? 5.376 6.123 5.987 1.00 98.38 97 SER A O 1
ATOM 767 N N . ILE A 1 98 ? 5.879 5.266 3.969 1.00 98.50 98 ILE A N 1
ATOM 768 C CA . ILE A 1 98 ? 4.819 4.247 3.971 1.00 98.50 98 ILE A CA 1
ATOM 769 C C . ILE A 1 98 ? 5.049 3.221 5.079 1.00 98.50 98 ILE A C 1
ATOM 771 O O . ILE A 1 98 ? 4.109 2.905 5.801 1.00 98.50 98 ILE A O 1
ATOM 775 N N . ASP A 1 99 ? 6.272 2.712 5.230 1.00 97.19 99 ASP A N 1
ATOM 776 C CA . ASP A 1 99 ? 6.590 1.697 6.236 1.00 97.19 99 ASP A CA 1
ATOM 777 C C . ASP A 1 99 ? 6.380 2.229 7.657 1.00 97.19 99 ASP A C 1
ATOM 779 O O . ASP A 1 99 ? 5.734 1.584 8.479 1.00 97.19 99 ASP A O 1
ATOM 783 N N . LEU A 1 100 ? 6.819 3.462 7.925 1.00 97.81 100 LEU A N 1
ATOM 784 C CA . LEU A 1 100 ? 6.557 4.133 9.196 1.00 97.81 100 LEU A CA 1
ATOM 785 C C . LEU A 1 100 ? 5.052 4.301 9.453 1.00 97.81 100 LEU A C 1
ATOM 787 O O . LEU A 1 100 ? 4.571 3.984 10.541 1.00 97.81 100 LEU A O 1
ATOM 791 N N . ALA A 1 101 ? 4.301 4.778 8.457 1.00 98.00 101 ALA A N 1
ATOM 792 C CA . ALA A 1 101 ? 2.858 4.958 8.579 1.00 98.00 101 ALA A CA 1
ATOM 793 C C . ALA A 1 101 ? 2.138 3.616 8.802 1.00 98.00 101 ALA A C 1
ATOM 795 O O . ALA A 1 101 ? 1.247 3.523 9.646 1.00 98.00 101 ALA A O 1
ATOM 796 N N . TRP A 1 102 ? 2.545 2.559 8.105 1.00 97.62 102 TRP A N 1
ATOM 797 C CA . TRP A 1 102 ? 2.007 1.220 8.304 1.00 97.62 102 TRP A CA 1
ATOM 798 C C . TRP A 1 102 ? 2.317 0.679 9.701 1.00 97.62 102 TRP A C 1
ATOM 800 O O . TRP A 1 102 ? 1.406 0.231 10.391 1.00 97.62 102 TRP A O 1
ATOM 810 N N . ASN A 1 103 ? 3.567 0.783 10.161 1.00 96.31 103 ASN A N 1
ATOM 811 C CA . ASN A 1 103 ? 3.968 0.343 11.498 1.00 96.31 103 ASN A CA 1
ATOM 812 C C . ASN A 1 103 ? 3.150 1.044 12.593 1.00 96.31 103 ASN A C 1
ATOM 814 O O . ASN A 1 103 ? 2.672 0.380 13.513 1.00 96.31 103 ASN A O 1
ATOM 818 N N . ASN A 1 104 ? 2.890 2.345 12.451 1.00 95.31 104 ASN A N 1
ATOM 819 C CA . ASN A 1 104 ? 2.003 3.075 13.359 1.00 95.31 104 ASN A CA 1
ATOM 820 C C . ASN A 1 104 ? 0.567 2.525 13.331 1.00 95.31 104 ASN A C 1
ATOM 822 O O . ASN A 1 104 ? -0.026 2.323 14.391 1.00 95.31 104 ASN A O 1
ATOM 826 N N . LEU A 1 105 ? 0.027 2.204 12.148 1.00 94.81 105 LEU A N 1
ATOM 827 C CA . LEU A 1 105 ? -1.295 1.582 12.035 1.00 94.81 105 LEU A CA 1
ATOM 828 C C . LEU A 1 105 ? -1.352 0.215 12.718 1.00 94.81 105 LEU A C 1
ATOM 830 O O . LEU A 1 105 ? -2.348 -0.090 13.377 1.00 94.81 105 LEU A O 1
ATOM 834 N N . THR A 1 106 ? -0.301 -0.607 12.600 1.00 94.12 106 THR A N 1
ATOM 835 C CA . THR A 1 106 ? -0.303 -1.961 13.180 1.00 94.12 106 THR A CA 1
ATOM 836 C C . THR A 1 106 ? -0.562 -1.966 14.686 1.00 94.12 106 THR A C 1
ATOM 838 O O . THR A 1 106 ? -1.206 -2.896 15.173 1.00 94.12 106 THR A O 1
ATOM 841 N N . ALA A 1 107 ? -0.162 -0.913 15.408 1.00 90.38 107 ALA A N 1
ATOM 842 C CA . ALA A 1 107 ? -0.427 -0.775 16.838 1.00 90.38 107 ALA A CA 1
ATOM 843 C C . ALA A 1 107 ? -1.935 -0.803 17.159 1.00 90.38 107 ALA A C 1
ATOM 845 O O . ALA A 1 107 ? -2.345 -1.401 18.154 1.00 90.38 107 ALA A O 1
ATOM 846 N N . PHE A 1 108 ? -2.769 -0.233 16.284 1.00 91.19 108 PHE A N 1
ATOM 847 C CA . PHE A 1 108 ? -4.228 -0.295 16.392 1.00 91.19 108 PHE A CA 1
ATOM 848 C C . PHE A 1 108 ? -4.774 -1.652 15.926 1.00 91.19 108 PHE A C 1
ATOM 850 O O . PHE A 1 108 ? -5.635 -2.242 16.579 1.00 91.19 108 PHE A O 1
ATOM 857 N N . LEU A 1 109 ? -4.245 -2.183 14.817 1.00 90.94 109 LEU A N 1
ATOM 858 C CA . LEU A 1 109 ? -4.749 -3.417 14.197 1.00 90.94 109 LEU A CA 1
ATOM 859 C C . LEU A 1 109 ? -4.540 -4.660 15.071 1.00 90.94 109 LEU A C 1
ATOM 861 O O . LEU A 1 109 ? -5.379 -5.563 15.072 1.00 90.94 109 LEU A O 1
ATOM 865 N N . VAL A 1 110 ? -3.434 -4.713 15.821 1.00 87.75 110 VAL A N 1
ATOM 866 C CA . VAL A 1 110 ? -3.149 -5.802 16.767 1.00 87.75 110 VAL A CA 1
ATOM 867 C C . VAL A 1 110 ? -4.219 -5.862 17.857 1.00 87.75 110 VAL A C 1
ATOM 869 O O . VAL A 1 110 ? -4.733 -6.944 18.138 1.00 87.75 110 VAL A O 1
ATOM 872 N N . GLY A 1 111 ? -4.622 -4.713 18.411 1.00 78.00 111 GLY A N 1
ATOM 873 C CA . GLY A 1 111 ? -5.668 -4.637 19.439 1.00 78.00 111 GLY A CA 1
ATOM 874 C C . GLY A 1 111 ? -7.026 -5.170 18.968 1.00 78.00 111 GLY A C 1
ATOM 875 O O . GLY A 1 111 ? -7.770 -5.760 19.751 1.00 78.00 111 GLY A O 1
ATOM 876 N N . ALA A 1 112 ? -7.309 -5.041 17.670 1.00 82.94 112 ALA A N 1
ATOM 877 C CA . ALA A 1 112 ? -8.539 -5.520 17.049 1.00 82.94 112 ALA A CA 1
ATOM 878 C C . ALA A 1 112 ? -8.421 -6.909 16.386 1.00 82.94 112 ALA A C 1
ATOM 880 O O . ALA A 1 112 ? -9.413 -7.406 15.864 1.00 82.94 112 ALA A O 1
ATOM 881 N N . SER A 1 113 ? -7.255 -7.572 16.435 1.00 86.25 113 SER A N 1
ATOM 882 C CA . SER A 1 113 ? -7.013 -8.883 15.793 1.00 86.25 113 SER A CA 1
ATOM 883 C C . SER A 1 113 ? -7.271 -8.905 14.275 1.00 86.25 113 SER A C 1
ATOM 885 O O . SER A 1 113 ? -7.705 -9.912 13.718 1.00 86.25 113 SER A O 1
ATOM 887 N N . ILE A 1 114 ? -6.986 -7.791 13.597 1.00 88.31 114 ILE A N 1
ATOM 888 C CA . ILE A 1 114 ? -7.225 -7.586 12.152 1.00 88.31 114 ILE A CA 1
ATOM 889 C C . ILE A 1 114 ? -5.932 -7.403 11.349 1.00 88.31 114 ILE A C 1
ATOM 891 O O . ILE A 1 114 ? -5.965 -7.075 10.164 1.00 88.31 114 ILE A O 1
ATOM 895 N N . LEU A 1 115 ? -4.781 -7.616 11.989 1.00 91.06 115 LEU A N 1
ATOM 896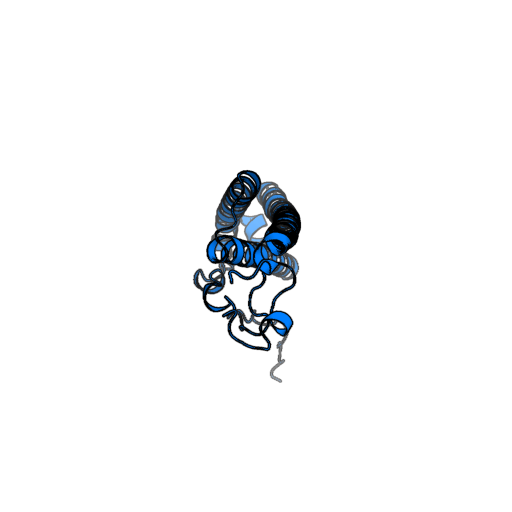 C CA . LEU A 1 115 ? -3.479 -7.539 11.340 1.00 91.06 115 LEU A CA 1
ATOM 897 C C . LEU A 1 115 ? -3.361 -8.621 10.242 1.00 91.06 115 LEU A C 1
ATOM 899 O O . LEU A 1 115 ? -3.616 -9.798 10.522 1.00 91.06 115 LEU A O 1
ATOM 903 N N . PRO A 1 116 ? -2.957 -8.271 9.004 1.00 91.62 116 PRO A N 1
ATOM 904 C CA . PRO A 1 116 ? -2.736 -9.263 7.960 1.00 91.62 116 PRO A CA 1
ATOM 905 C C . PRO A 1 116 ? -1.544 -10.165 8.299 1.00 91.62 116 PRO A C 1
ATOM 907 O O . PRO A 1 116 ? -0.602 -9.769 8.987 1.00 91.62 116 PRO A O 1
ATOM 910 N N . LYS A 1 117 ? -1.552 -11.390 7.766 1.00 90.88 117 LYS A N 1
ATOM 911 C CA . LYS A 1 117 ? -0.406 -12.299 7.890 1.00 90.88 117 LYS A CA 1
ATOM 912 C C . LYS A 1 117 ? 0.796 -11.710 7.151 1.00 90.88 117 LYS A C 1
ATOM 914 O O . LYS A 1 117 ? 0.667 -11.260 6.017 1.00 90.88 117 LYS A O 1
ATOM 919 N N . GLN A 1 118 ? 1.994 -11.808 7.727 1.00 89.06 118 GLN A N 1
ATOM 920 C CA . GLN A 1 118 ? 3.197 -11.271 7.077 1.00 89.06 118 GLN A CA 1
ATOM 921 C C . GLN A 1 118 ? 3.429 -11.869 5.680 1.00 89.06 118 GLN A C 1
ATOM 923 O O . GLN A 1 118 ? 3.816 -11.169 4.749 1.00 89.06 118 GLN A O 1
ATOM 928 N N . THR A 1 119 ? 3.132 -13.158 5.502 1.00 89.56 119 THR A N 1
ATOM 929 C CA . THR A 1 119 ? 3.267 -13.849 4.212 1.00 89.56 119 THR A CA 1
ATOM 930 C C . THR A 1 119 ? 2.343 -13.295 3.130 1.00 89.56 119 THR A C 1
ATOM 932 O O . THR A 1 119 ? 2.681 -13.381 1.956 1.00 89.56 119 THR A O 1
ATOM 935 N N . SER A 1 120 ? 1.204 -12.689 3.488 1.00 90.44 120 SER A N 1
ATOM 936 C CA . SER A 1 120 ? 0.284 -12.089 2.515 1.00 90.44 120 SER A CA 1
ATOM 937 C C . SER A 1 120 ? 0.699 -10.689 2.046 1.00 90.44 120 SER A C 1
ATOM 939 O O . SER A 1 120 ? 0.023 -10.097 1.200 1.00 90.44 120 SER A O 1
ATOM 941 N N . LEU A 1 121 ? 1.802 -10.171 2.598 1.00 94.31 121 LEU A N 1
ATOM 942 C CA . LEU A 1 121 ? 2.452 -8.914 2.221 1.00 94.31 121 LEU A CA 1
ATOM 943 C C . LEU A 1 121 ? 3.703 -9.144 1.349 1.00 94.31 121 LEU A C 1
ATOM 945 O O . LEU A 1 121 ? 4.340 -8.187 0.916 1.00 94.31 121 LEU A O 1
ATOM 949 N N . VAL A 1 122 ? 4.068 -10.405 1.082 1.00 93.12 122 VAL A N 1
ATOM 950 C CA . VAL A 1 122 ? 5.245 -10.781 0.287 1.00 93.12 122 VAL A CA 1
ATOM 951 C C . VAL A 1 122 ? 4.812 -11.263 -1.098 1.00 93.12 122 VAL A C 1
ATOM 953 O O . VAL A 1 122 ? 4.136 -12.281 -1.231 1.00 93.12 122 VAL A O 1
ATOM 956 N N . PHE A 1 123 ? 5.254 -10.559 -2.142 1.00 95.19 123 PHE A N 1
ATOM 957 C CA . PHE A 1 123 ? 4.822 -10.784 -3.530 1.00 95.19 123 PHE A CA 1
ATOM 958 C C . PHE A 1 123 ? 5.944 -11.265 -4.456 1.00 95.19 123 PHE A C 1
ATOM 960 O O . PHE A 1 123 ? 5.813 -11.219 -5.673 1.00 95.19 123 PHE A O 1
ATOM 967 N N . THR A 1 124 ? 7.060 -11.751 -3.909 1.00 93.81 124 THR A N 1
ATOM 968 C CA . THR A 1 124 ? 8.197 -12.243 -4.709 1.00 93.81 124 THR A CA 1
ATOM 969 C C . THR A 1 124 ? 7.816 -13.390 -5.650 1.00 93.81 124 THR A C 1
ATOM 971 O O . THR A 1 124 ? 8.376 -13.507 -6.733 1.00 93.81 124 THR A O 1
ATOM 974 N N . HIS A 1 125 ? 6.820 -14.201 -5.282 1.00 91.69 125 HIS A N 1
ATOM 975 C CA . HIS A 1 125 ? 6.267 -15.263 -6.129 1.00 91.69 125 HIS A CA 1
ATOM 976 C C . HIS A 1 125 ? 5.456 -14.740 -7.329 1.00 91.69 125 HIS A C 1
ATOM 978 O O . HIS A 1 125 ? 5.207 -15.495 -8.264 1.00 91.69 125 HIS A O 1
ATOM 984 N N . CYS A 1 126 ? 5.058 -13.464 -7.322 1.00 92.56 126 CYS A N 1
ATOM 985 C CA . CYS A 1 126 ? 4.343 -12.815 -8.418 1.00 92.56 126 CYS A CA 1
ATOM 986 C C . CYS A 1 126 ? 5.291 -12.228 -9.478 1.00 92.56 126 CYS A C 1
ATOM 988 O O . CYS A 1 126 ? 4.815 -11.668 -10.459 1.00 92.56 126 CYS A O 1
ATOM 990 N N . ILE A 1 127 ? 6.615 -12.291 -9.295 1.00 92.25 127 ILE A N 1
ATOM 991 C CA . ILE A 1 127 ? 7.571 -11.740 -10.267 1.00 92.25 127 ILE A CA 1
ATOM 992 C C . ILE A 1 127 ? 7.483 -12.540 -11.572 1.00 92.25 127 ILE A C 1
ATOM 994 O O . ILE A 1 127 ? 7.662 -13.761 -11.582 1.00 92.25 127 ILE A O 1
ATOM 998 N N . LEU A 1 128 ? 7.217 -11.846 -12.681 1.00 88.38 128 LEU A N 1
ATOM 999 C CA . LEU A 1 128 ? 7.162 -12.453 -14.007 1.00 88.38 128 LEU A CA 1
ATOM 1000 C C . LEU A 1 128 ? 8.558 -12.828 -14.501 1.00 88.38 128 LEU A C 1
ATOM 1002 O O . LEU A 1 128 ? 9.519 -12.068 -14.376 1.00 88.38 128 LEU A O 1
ATOM 1006 N N . LYS A 1 129 ? 8.659 -14.003 -15.123 1.00 80.69 129 LYS A N 1
ATOM 1007 C CA . LYS A 1 129 ? 9.851 -14.404 -15.870 1.00 80.69 129 LYS A CA 1
ATOM 1008 C C . LYS A 1 129 ? 9.700 -13.897 -17.302 1.00 80.69 129 LYS A C 1
ATOM 1010 O O . LYS A 1 129 ? 8.858 -14.395 -18.040 1.00 80.69 129 LYS A O 1
ATOM 1015 N N . LEU A 1 130 ? 10.545 -12.944 -17.691 1.00 66.19 130 LEU A N 1
ATOM 1016 C CA . LEU A 1 130 ? 10.552 -12.274 -19.004 1.00 66.19 130 LEU A CA 1
ATOM 1017 C C . LEU A 1 130 ? 10.721 -13.212 -20.220 1.00 66.19 130 LEU A C 1
ATOM 1019 O O . LEU A 1 130 ? 10.647 -12.761 -21.354 1.00 66.19 130 LEU A O 1
ATOM 1023 N N . THR A 1 131 ? 10.949 -14.511 -20.013 1.00 64.94 131 THR A N 1
ATOM 1024 C CA . THR A 1 131 ? 11.156 -15.500 -21.081 1.00 64.94 131 THR A CA 1
ATOM 1025 C C . THR A 1 131 ? 9.865 -16.124 -21.620 1.00 64.94 131 THR A C 1
ATOM 1027 O O . THR A 1 131 ? 9.945 -16.979 -22.495 1.00 64.94 131 THR A O 1
ATOM 1030 N N . SER A 1 132 ? 8.685 -15.783 -21.087 1.00 65.44 132 SER A N 1
ATOM 1031 C CA . SER A 1 132 ? 7.407 -16.285 -21.613 1.00 65.44 132 SER A CA 1
ATOM 1032 C C . SER A 1 132 ? 6.853 -15.350 -22.687 1.00 65.44 132 SER A C 1
ATOM 1034 O O . SER A 1 132 ? 6.726 -14.155 -22.429 1.00 65.44 132 SER A O 1
ATOM 1036 N N . GLU A 1 133 ? 6.431 -15.894 -23.831 1.00 67.88 133 GLU A N 1
ATOM 1037 C CA . GLU A 1 133 ? 5.820 -15.139 -24.945 1.00 67.88 133 GLU A CA 1
ATOM 1038 C C . GLU A 1 133 ? 4.600 -14.289 -24.524 1.00 67.88 133 GLU A C 1
ATOM 1040 O O . GLU A 1 133 ? 4.285 -13.301 -25.177 1.00 67.88 133 GLU A O 1
ATOM 1045 N N . HIS A 1 134 ? 3.972 -14.610 -23.387 1.00 73.75 134 HIS A N 1
ATOM 1046 C CA . HIS A 1 134 ? 2.805 -13.914 -22.826 1.00 73.75 134 HIS A CA 1
ATOM 1047 C C . HIS A 1 134 ? 3.118 -13.046 -21.594 1.00 73.75 134 HIS A C 1
ATOM 1049 O O . HIS A 1 134 ? 2.212 -12.661 -20.859 1.00 73.75 134 HIS A O 1
ATOM 1055 N N . ALA A 1 135 ? 4.393 -12.735 -21.322 1.00 75.94 135 ALA A N 1
ATOM 1056 C CA . ALA A 1 135 ? 4.766 -11.955 -20.135 1.00 75.94 135 ALA A CA 1
ATOM 1057 C C . ALA A 1 135 ? 4.086 -10.573 -20.105 1.00 75.94 135 ALA A C 1
ATOM 1059 O O . ALA A 1 135 ? 3.742 -10.083 -19.033 1.00 75.94 135 ALA A O 1
ATOM 1060 N N . HIS A 1 136 ? 3.863 -9.965 -21.273 1.00 81.00 136 HIS A N 1
ATOM 1061 C CA . HIS A 1 136 ? 3.187 -8.673 -21.384 1.00 81.00 136 HIS A CA 1
ATOM 1062 C C . HIS A 1 136 ? 1.701 -8.738 -21.012 1.00 81.00 136 HIS A C 1
ATOM 1064 O O . HIS A 1 136 ? 1.222 -7.837 -20.329 1.00 81.00 136 HIS A O 1
ATOM 1070 N N . ASP A 1 137 ? 0.999 -9.808 -21.392 1.00 86.56 137 ASP A N 1
ATOM 1071 C CA . ASP A 1 137 ? -0.442 -9.963 -21.139 1.00 86.56 137 ASP A CA 1
ATOM 1072 C C . ASP A 1 137 ? -0.746 -10.217 -19.656 1.00 86.56 137 ASP A C 1
ATOM 1074 O O . ASP A 1 137 ? -1.825 -9.897 -19.161 1.00 86.56 137 ASP A O 1
ATOM 1078 N N . LEU A 1 138 ? 0.230 -10.771 -18.934 1.00 89.19 138 LEU A N 1
ATOM 1079 C CA . LEU A 1 138 ? 0.120 -11.110 -17.516 1.00 89.19 138 LEU A CA 1
ATOM 1080 C C . LEU A 1 138 ? 0.654 -10.009 -16.589 1.00 89.19 138 LEU A C 1
ATOM 1082 O O . LEU A 1 138 ? 0.521 -10.115 -15.368 1.00 89.19 138 LEU A O 1
ATOM 1086 N N . ALA A 1 139 ? 1.292 -8.970 -17.131 1.00 90.88 139 ALA A N 1
ATOM 1087 C CA . ALA A 1 139 ? 1.919 -7.924 -16.336 1.00 90.88 139 ALA A CA 1
ATOM 1088 C C . ALA A 1 139 ? 0.897 -6.894 -15.850 1.00 90.88 139 ALA A C 1
ATOM 1090 O O . ALA A 1 139 ? 0.185 -6.259 -16.625 1.00 90.88 139 ALA A O 1
ATOM 1091 N N . CYS A 1 140 ? 0.889 -6.638 -14.543 1.00 92.56 140 CYS A N 1
ATOM 1092 C CA . CYS A 1 140 ? 0.202 -5.477 -14.001 1.00 92.56 140 CYS A CA 1
ATOM 1093 C C . CYS A 1 140 ? 0.792 -4.196 -14.608 1.00 92.56 140 CYS A C 1
ATOM 1095 O O . CYS A 1 140 ? 1.990 -3.953 -14.483 1.00 92.56 140 CYS A O 1
ATOM 1097 N N . GLY A 1 141 ? -0.048 -3.321 -15.165 1.00 89.81 141 GLY A N 1
ATOM 1098 C CA . GLY A 1 141 ? 0.394 -2.058 -15.775 1.00 89.81 141 GLY A CA 1
ATOM 1099 C C . GLY A 1 141 ? 1.054 -1.050 -14.820 1.00 89.81 141 GLY A C 1
ATOM 1100 O O . GLY A 1 141 ? 1.523 -0.014 -15.275 1.00 89.81 141 GLY A O 1
ATOM 1101 N N . VAL A 1 142 ? 1.093 -1.336 -13.513 1.00 92.38 142 VAL A N 1
ATOM 1102 C CA . VAL A 1 142 ? 1.794 -0.522 -12.509 1.00 92.38 142 VAL A CA 1
ATOM 1103 C C . VAL A 1 142 ? 2.987 -1.287 -11.947 1.00 92.38 142 VAL A C 1
ATOM 1105 O O . VAL A 1 142 ? 4.126 -0.888 -12.148 1.00 92.38 142 VAL A O 1
ATOM 1108 N N . CYS A 1 143 ? 2.763 -2.400 -11.245 1.00 93.62 143 CYS A N 1
ATOM 1109 C CA . CYS A 1 143 ? 3.841 -3.117 -10.561 1.00 93.62 143 CYS A CA 1
ATOM 1110 C C . CYS A 1 143 ? 4.529 -4.177 -11.440 1.00 93.62 143 CYS A C 1
ATOM 1112 O O . CYS A 1 143 ? 5.465 -4.816 -10.985 1.00 93.62 143 CYS A O 1
ATOM 1114 N N . LEU A 1 144 ? 4.113 -4.415 -12.683 1.00 92.56 144 LEU A N 1
ATOM 1115 C CA . LEU A 1 144 ? 4.728 -5.419 -13.571 1.00 92.56 144 LEU A CA 1
ATOM 1116 C C . LEU A 1 144 ? 4.768 -6.852 -12.994 1.00 92.56 144 LEU A C 1
ATOM 1118 O O . LEU A 1 144 ? 5.466 -7.719 -13.513 1.00 92.56 144 LEU A O 1
ATOM 1122 N N . LEU A 1 145 ? 4.035 -7.110 -11.908 1.00 93.25 145 LEU A N 1
ATOM 1123 C CA . LEU A 1 145 ? 3.875 -8.439 -11.330 1.00 93.25 145 LEU A CA 1
ATOM 1124 C C . LEU A 1 145 ? 2.754 -9.183 -12.059 1.00 93.25 145 LEU A C 1
ATOM 1126 O O . LEU A 1 145 ? 1.864 -8.557 -12.635 1.00 93.25 145 LEU A O 1
ATOM 1130 N N . ASN A 1 146 ? 2.789 -10.510 -11.984 1.00 92.44 146 ASN A N 1
ATOM 1131 C CA . ASN A 1 146 ? 1.793 -11.401 -12.560 1.00 92.44 146 ASN A CA 1
ATOM 1132 C C . ASN A 1 146 ? 0.414 -11.164 -11.920 1.00 92.44 146 ASN A C 1
ATOM 1134 O O . ASN A 1 146 ? 0.263 -11.346 -10.709 1.00 92.44 146 ASN A O 1
ATOM 1138 N N . VAL A 1 147 ? -0.579 -10.784 -12.726 1.00 90.62 147 VAL A N 1
ATOM 1139 C CA . VAL A 1 147 ? -1.962 -10.547 -12.274 1.00 90.62 147 VAL A CA 1
ATOM 1140 C C . VAL A 1 147 ? -2.704 -11.830 -11.889 1.00 90.62 147 VAL A C 1
ATOM 1142 O O . VAL A 1 147 ? -3.573 -11.782 -11.022 1.00 90.62 147 VAL A O 1
ATOM 1145 N N . ASP A 1 148 ? -2.307 -12.974 -12.449 1.00 87.81 148 ASP A N 1
ATOM 1146 C CA . ASP A 1 148 ? -2.902 -14.288 -12.169 1.00 87.81 148 ASP A CA 1
ATOM 1147 C C . ASP A 1 148 ? -2.258 -14.986 -10.966 1.00 87.81 148 ASP A C 1
ATOM 1149 O O . ASP A 1 148 ? -2.739 -16.020 -10.496 1.00 87.81 148 ASP A O 1
ATOM 1153 N N . ALA A 1 149 ? -1.167 -14.432 -10.427 1.00 84.38 149 ALA A N 1
ATOM 1154 C CA . ALA A 1 149 ? -0.583 -14.941 -9.197 1.00 84.38 149 ALA A CA 1
ATOM 1155 C C . ALA A 1 149 ? -1.543 -14.661 -8.030 1.00 84.38 149 ALA A C 1
ATOM 1157 O O . ALA A 1 149 ? -1.595 -13.558 -7.480 1.00 84.38 149 ALA A O 1
ATOM 1158 N N . THR A 1 150 ? -2.315 -15.677 -7.641 1.00 65.62 150 THR A N 1
ATOM 1159 C CA . THR A 1 150 ? -3.266 -15.594 -6.531 1.00 65.62 150 THR A CA 1
ATOM 1160 C C . THR A 1 150 ? -2.564 -15.199 -5.242 1.00 65.62 150 THR A C 1
ATOM 1162 O O . THR A 1 150 ? -1.806 -15.969 -4.653 1.00 65.62 150 THR A O 1
ATOM 1165 N N . SER A 1 151 ? -2.873 -13.999 -4.765 1.00 60.62 151 SER A N 1
ATOM 1166 C CA . SER A 1 151 ? -2.461 -13.551 -3.444 1.00 60.62 151 SER A CA 1
ATOM 1167 C C . SER A 1 151 ? -3.394 -14.152 -2.380 1.00 60.62 151 SER A C 1
ATOM 1169 O O . SER A 1 151 ? -4.611 -14.025 -2.477 1.00 60.62 151 SER A O 1
ATOM 1171 N N . ALA A 1 152 ? -2.837 -14.840 -1.383 1.00 55.22 152 ALA A N 1
ATOM 1172 C CA . ALA A 1 152 ? -3.560 -15.747 -0.481 1.00 55.22 152 ALA A CA 1
ATOM 1173 C C . ALA A 1 152 ? -4.440 -15.074 0.605 1.00 55.22 152 ALA A C 1
ATOM 1175 O O . ALA A 1 152 ? -4.358 -15.448 1.775 1.00 55.22 152 ALA A O 1
ATOM 1176 N N . ILE A 1 153 ? -5.277 -14.089 0.259 1.00 59.06 153 ILE A N 1
ATOM 1177 C CA . ILE A 1 153 ? -6.253 -13.511 1.198 1.00 59.06 153 ILE A CA 1
ATOM 1178 C C . ILE A 1 153 ? -7.671 -13.700 0.664 1.00 59.06 153 ILE A C 1
ATOM 1180 O O . ILE A 1 153 ? -8.099 -12.998 -0.247 1.00 59.06 153 ILE A O 1
ATOM 1184 N N . SER A 1 154 ? -8.414 -14.611 1.290 1.00 55.03 154 SER A N 1
ATOM 1185 C CA . SER A 1 154 ? -9.872 -14.565 1.337 1.00 55.03 154 SER A CA 1
ATOM 1186 C C . SER A 1 154 ? -10.273 -13.899 2.654 1.00 55.03 154 SER A C 1
ATOM 1188 O O . SER A 1 154 ? -10.041 -14.434 3.740 1.00 55.03 154 SER A O 1
ATOM 1190 N N . TRP A 1 155 ? -10.842 -12.696 2.586 1.00 58.88 155 TRP A N 1
ATOM 1191 C CA . TRP A 1 155 ? -11.544 -12.152 3.745 1.00 58.88 155 TRP A CA 1
ATOM 1192 C C . TRP A 1 155 ? -12.810 -12.992 3.945 1.00 58.88 155 TRP A C 1
ATOM 1194 O O . TRP A 1 155 ? -13.502 -13.252 2.959 1.00 58.88 155 TRP A O 1
ATOM 1204 N N . PRO A 1 156 ? -13.145 -13.438 5.169 1.00 52.50 156 PRO A N 1
ATOM 1205 C CA . PRO A 1 156 ? -14.448 -14.040 5.399 1.00 52.50 156 PRO A C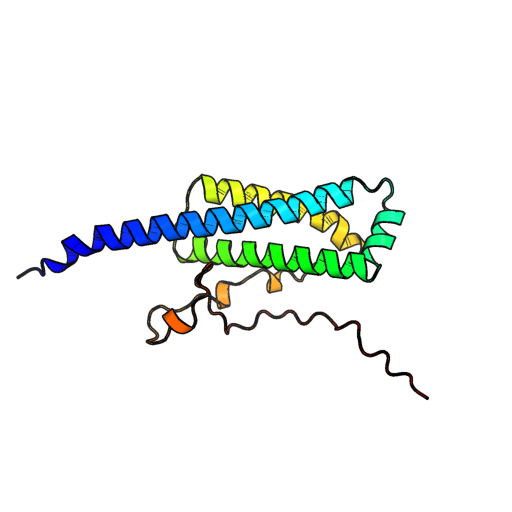A 1
ATOM 1206 C C . PRO A 1 156 ? -15.506 -12.998 5.026 1.00 52.50 156 PRO A C 1
ATOM 1208 O O . PRO A 1 156 ? -15.565 -11.922 5.633 1.00 52.50 156 PRO A O 1
ATOM 1211 N N . HIS A 1 157 ? -16.285 -13.290 3.980 1.00 47.59 157 HIS A N 1
ATOM 1212 C CA . HIS A 1 157 ? -17.421 -12.470 3.594 1.00 47.59 157 HIS A CA 1
ATOM 1213 C C . HIS A 1 157 ? -18.373 -12.412 4.788 1.00 47.59 157 HIS A C 1
ATOM 1215 O O . HIS A 1 157 ? -18.888 -13.428 5.254 1.00 47.59 157 HIS A O 1
ATOM 1221 N N . SER A 1 158 ? -18.587 -11.211 5.312 1.00 48.72 158 SER A N 1
ATOM 1222 C CA . SER A 1 158 ? -19.655 -10.921 6.261 1.00 48.72 158 SER A CA 1
ATOM 1223 C C . SER A 1 158 ? -20.982 -11.003 5.505 1.00 48.72 158 SER A C 1
ATOM 1225 O O . SER A 1 158 ? -21.463 -9.989 5.008 1.00 48.72 158 SER A O 1
ATOM 1227 N N . GLY A 1 159 ? -21.509 -12.220 5.327 1.00 46.44 159 GLY A N 1
ATOM 1228 C CA . GLY A 1 159 ? -22.695 -12.451 4.498 1.00 46.44 159 GLY A CA 1
ATOM 1229 C C . GLY A 1 159 ? -23.477 -13.747 4.727 1.00 46.44 159 GLY A C 1
ATOM 1230 O O . GLY A 1 159 ? -24.666 -13.741 4.443 1.00 46.44 159 GLY A O 1
ATOM 1231 N N . ASP A 1 160 ? -22.910 -14.809 5.308 1.00 39.50 160 ASP A N 1
ATOM 1232 C CA . ASP A 1 160 ? -23.684 -16.037 5.569 1.00 39.50 160 ASP A CA 1
ATOM 1233 C C . ASP A 1 160 ? -24.235 -16.067 6.998 1.00 39.50 160 ASP A C 1
ATOM 1235 O O . ASP A 1 160 ? -23.829 -16.850 7.854 1.00 39.50 160 ASP A O 1
ATOM 1239 N N . SER A 1 161 ? -25.221 -15.208 7.256 1.00 42.03 161 SER A N 1
ATOM 1240 C CA . SER A 1 161 ? -26.229 -15.496 8.281 1.00 42.03 161 SER A CA 1
ATOM 1241 C C . SER A 1 161 ? -27.261 -16.444 7.678 1.00 42.03 161 SER A C 1
ATOM 1243 O O . SER A 1 161 ? -28.367 -16.036 7.331 1.00 42.03 161 SER A O 1
ATOM 1245 N N . THR A 1 162 ? -26.897 -17.720 7.525 1.00 38.59 162 THR A N 1
ATOM 1246 C CA . THR A 1 162 ? -27.916 -18.750 7.309 1.00 38.59 162 THR A CA 1
ATOM 1247 C C . THR A 1 162 ? -28.649 -18.919 8.633 1.00 38.59 162 THR A C 1
ATOM 1249 O O . THR A 1 162 ? -28.120 -19.485 9.588 1.00 38.59 162 THR A O 1
ATOM 1252 N N . ILE A 1 163 ? -29.850 -18.350 8.701 1.00 45.19 163 ILE A N 1
ATOM 1253 C CA . ILE A 1 163 ? -30.823 -18.592 9.760 1.00 45.19 163 ILE A CA 1
ATOM 1254 C C . ILE A 1 163 ? -31.140 -20.089 9.713 1.00 45.19 163 ILE A C 1
ATOM 1256 O O . ILE A 1 163 ? -31.853 -20.549 8.824 1.00 45.19 163 ILE A O 1
ATOM 1260 N N . ALA A 1 164 ? -30.574 -20.855 10.643 1.00 39.06 164 ALA A N 1
ATOM 1261 C CA . ALA A 1 164 ? -31.052 -22.199 10.919 1.00 39.06 164 ALA A CA 1
ATOM 1262 C C . ALA A 1 164 ? -32.459 -22.061 11.518 1.00 39.06 164 ALA A C 1
ATOM 1264 O O . ALA A 1 164 ? -32.622 -21.496 12.601 1.00 39.06 164 ALA A O 1
ATOM 1265 N N . SER A 1 165 ? -33.456 -22.493 10.744 1.00 45.56 165 SER A N 1
ATOM 1266 C CA . SER A 1 165 ? -34.821 -22.766 11.208 1.00 45.56 165 SER A CA 1
ATOM 1267 C C . SER A 1 165 ? -34.911 -24.206 11.690 1.00 45.56 165 SER A C 1
ATOM 1269 O O . SER A 1 165 ? -34.216 -25.053 11.080 1.00 45.56 165 SER A O 1
#

Secondary structure (DSSP, 8-state):
---GGGGGTHHHHHHHHHHHHHHHHHHHHHHHHHHHHHHHHHHT-S-HHHHHHHHHSHHHHHHHHHHHHHHHHHHHHHHHHHHHT---HHHHHHHHHHHHHHHHHHHHHHHTT-PPPGGGG--GGGB--TTSTTTTTTB-TTT-BBTTS--S-----TT------

InterPro domains:
  IPR039656 Synergin gamma [PTHR15463] (5-151)
  IPR059024 Synergin gamma, C-terminal domain [PF25999] (15-153)